Protein AF-A0A3M2CTN4-F1 (afdb_monomer)

Structure (mmCIF, N/CA/C/O backbone):
data_AF-A0A3M2CTN4-F1
#
_entry.id   AF-A0A3M2CTN4-F1
#
loop_
_atom_site.group_PDB
_atom_site.id
_atom_site.type_symbol
_atom_site.label_atom_id
_atom_site.label_alt_id
_atom_site.label_comp_id
_atom_site.label_asym_id
_atom_site.label_entity_id
_atom_site.label_seq_id
_atom_site.pdbx_PDB_ins_code
_atom_site.Cartn_x
_atom_site.Cartn_y
_atom_site.Cartn_z
_atom_site.occupancy
_atom_site.B_iso_or_equiv
_atom_site.auth_seq_id
_atom_site.auth_comp_id
_atom_site.auth_asym_id
_atom_site.auth_atom_id
_atom_site.pdbx_PDB_model_num
ATOM 1 N N . MET A 1 1 ? -15.261 5.895 17.695 1.00 52.72 1 MET A N 1
ATOM 2 C CA . MET A 1 1 ? -14.060 6.210 16.895 1.00 52.72 1 MET A CA 1
ATOM 3 C C . MET A 1 1 ? -14.320 5.763 15.471 1.00 52.72 1 MET A C 1
ATOM 5 O O . MET A 1 1 ? -14.712 4.617 15.285 1.00 52.72 1 MET A O 1
ATOM 9 N N . THR A 1 2 ? -14.186 6.656 14.494 1.00 66.56 2 THR A N 1
ATOM 10 C CA . THR A 1 2 ? -14.295 6.298 13.073 1.00 66.56 2 THR A CA 1
ATOM 11 C C . THR A 1 2 ? -13.112 5.411 12.703 1.00 66.56 2 THR A C 1
ATOM 13 O O . THR A 1 2 ? -11.987 5.667 13.123 1.00 66.56 2 THR A O 1
ATOM 16 N N . ALA A 1 3 ? -13.361 4.333 11.972 1.00 88.62 3 ALA A N 1
ATOM 17 C CA . ALA A 1 3 ? -12.332 3.363 11.643 1.00 88.62 3 ALA A CA 1
ATOM 18 C C . ALA A 1 3 ? -11.466 3.886 10.472 1.00 88.62 3 ALA A C 1
ATOM 20 O O . ALA A 1 3 ? -11.982 4.057 9.375 1.00 88.62 3 ALA A O 1
ATOM 21 N N . THR A 1 4 ? -10.161 4.109 10.681 1.00 95.88 4 THR A N 1
ATOM 22 C CA . THR A 1 4 ? -9.182 4.449 9.626 1.00 95.88 4 THR A CA 1
ATOM 23 C C . THR A 1 4 ? -9.161 3.447 8.464 1.00 95.88 4 THR A C 1
ATOM 25 O O . THR A 1 4 ? -9.060 2.237 8.685 1.00 95.88 4 THR A O 1
ATOM 28 N N . THR A 1 5 ? -9.220 3.928 7.228 1.00 97.12 5 THR A N 1
ATOM 29 C CA . THR A 1 5 ? -9.086 3.099 6.021 1.00 97.12 5 THR A CA 1
ATOM 30 C C . THR A 1 5 ? -7.666 3.199 5.470 1.00 97.12 5 THR A C 1
ATOM 32 O O . THR A 1 5 ? -7.140 4.297 5.307 1.00 97.12 5 THR A O 1
ATOM 35 N N . GLY A 1 6 ? -7.037 2.061 5.186 1.00 97.19 6 GLY A N 1
ATOM 36 C CA . GLY A 1 6 ? -5.757 2.008 4.487 1.00 97.19 6 GLY A CA 1
ATOM 37 C C . GLY A 1 6 ? -5.967 2.242 2.998 1.00 97.19 6 GLY A C 1
ATOM 38 O O . GLY A 1 6 ? -6.775 1.554 2.376 1.00 97.19 6 GLY A O 1
ATOM 39 N N . VAL A 1 7 ? -5.259 3.208 2.428 1.00 97.69 7 VAL A N 1
ATOM 40 C CA . VAL A 1 7 ? -5.402 3.615 1.031 1.00 97.69 7 VAL A CA 1
ATOM 41 C C . VAL A 1 7 ? -4.080 3.414 0.308 1.00 97.69 7 VAL A C 1
ATOM 43 O O . VAL A 1 7 ? -3.039 3.879 0.763 1.00 97.69 7 VAL A O 1
ATOM 46 N N . ILE A 1 8 ? -4.135 2.759 -0.846 1.00 97.12 8 ILE A N 1
ATOM 47 C CA . ILE A 1 8 ? -3.013 2.638 -1.778 1.00 97.12 8 ILE A CA 1
ATOM 48 C C . ILE A 1 8 ? -3.385 3.459 -3.015 1.00 97.12 8 ILE A C 1
ATOM 50 O O . ILE A 1 8 ? -4.131 2.963 -3.865 1.00 97.12 8 ILE A O 1
ATOM 54 N N . PRO A 1 9 ? -2.971 4.735 -3.085 1.00 96.00 9 PRO A N 1
ATOM 55 C CA . PRO A 1 9 ? -3.239 5.572 -4.241 1.00 96.00 9 PRO A CA 1
ATOM 56 C C . PRO A 1 9 ? -2.320 5.167 -5.395 1.00 96.00 9 PRO A C 1
ATOM 58 O O . PRO A 1 9 ? -1.105 5.094 -5.232 1.00 96.00 9 PRO A O 1
ATOM 61 N N . ILE A 1 10 ? -2.911 4.913 -6.559 1.00 93.50 10 ILE A N 1
ATOM 62 C CA . ILE A 1 10 ? -2.194 4.650 -7.805 1.00 93.50 10 ILE A CA 1
ATOM 63 C C . ILE A 1 10 ? -2.799 5.579 -8.862 1.00 93.50 10 ILE A C 1
ATOM 65 O O . ILE A 1 10 ? -3.779 5.200 -9.517 1.00 93.50 10 ILE A O 1
ATOM 69 N N . PRO A 1 11 ? -2.307 6.829 -8.942 1.00 88.81 11 PRO A N 1
ATOM 70 C CA . PRO A 1 11 ? -2.786 7.806 -9.909 1.00 88.81 11 PRO A CA 1
ATOM 71 C C . PRO A 1 11 ? -2.395 7.416 -11.337 1.00 88.81 11 PRO A C 1
ATOM 73 O O . PRO A 1 11 ? -1.493 6.604 -11.550 1.00 88.81 11 PRO A O 1
ATOM 76 N N . ASP A 1 12 ? -3.067 8.040 -12.303 1.00 86.62 12 ASP A N 1
ATOM 77 C CA . ASP A 1 12 ? -2.747 7.889 -13.721 1.00 86.62 12 ASP A CA 1
ATOM 78 C C . ASP A 1 12 ? -1.258 8.235 -13.952 1.00 86.62 12 ASP A C 1
ATOM 80 O O . ASP A 1 12 ? -0.801 9.317 -13.569 1.00 86.62 12 ASP A O 1
ATOM 84 N N . GLY A 1 13 ? -0.502 7.320 -14.562 1.00 84.62 13 GLY A N 1
ATOM 85 C CA . GLY A 1 13 ? 0.942 7.443 -14.804 1.00 84.62 13 GLY A CA 1
ATOM 86 C C . GLY A 1 13 ? 1.848 6.671 -13.833 1.00 84.62 13 GLY A C 1
ATOM 87 O O . GLY A 1 13 ? 3.020 6.463 -14.150 1.00 84.62 13 GLY A O 1
ATOM 88 N N . ASP A 1 14 ? 1.330 6.195 -12.695 1.00 87.75 14 ASP A N 1
ATOM 89 C CA . ASP A 1 14 ? 2.089 5.391 -11.719 1.00 87.75 14 ASP A CA 1
ATOM 90 C C . ASP A 1 14 ? 1.923 3.870 -11.932 1.00 87.75 14 ASP A C 1
ATOM 92 O O . ASP A 1 14 ? 2.372 3.053 -11.120 1.00 87.75 14 ASP A O 1
ATOM 96 N N . GLU A 1 15 ? 1.305 3.438 -13.036 1.00 89.50 15 GLU A N 1
ATOM 97 C CA . GLU A 1 15 ? 1.003 2.026 -13.287 1.00 89.50 15 GLU A CA 1
ATOM 98 C C . GLU A 1 15 ? 2.274 1.188 -13.452 1.00 89.50 15 GLU A C 1
ATOM 100 O O . GLU A 1 15 ? 2.345 0.050 -12.978 1.00 89.50 15 GLU A O 1
ATOM 105 N N . ALA A 1 16 ? 3.299 1.765 -14.084 1.00 87.44 16 ALA A N 1
ATOM 106 C CA . ALA A 1 16 ? 4.604 1.132 -14.233 1.00 87.44 16 ALA A CA 1
ATOM 107 C C . ALA A 1 16 ? 5.262 0.885 -12.868 1.00 87.44 16 ALA A C 1
ATOM 109 O O . ALA A 1 16 ? 5.777 -0.206 -12.618 1.00 87.44 16 ALA A O 1
ATOM 110 N N . LEU A 1 17 ? 5.180 1.857 -11.953 1.00 86.44 17 LEU A N 1
ATOM 111 C CA . LEU A 1 17 ? 5.685 1.712 -10.590 1.00 86.44 17 LEU A CA 1
ATOM 112 C C . LEU A 1 17 ? 4.892 0.651 -9.820 1.00 86.44 17 LEU A C 1
ATOM 114 O O . LEU A 1 17 ? 5.484 -0.175 -9.133 1.00 86.44 17 LEU A O 1
ATOM 118 N N . ALA A 1 18 ? 3.568 0.616 -9.971 1.00 88.56 18 ALA A N 1
ATOM 119 C CA . ALA A 1 18 ? 2.711 -0.358 -9.294 1.00 88.56 18 ALA A CA 1
ATOM 120 C C . ALA A 1 18 ? 3.022 -1.806 -9.694 1.00 88.56 18 ALA A C 1
ATOM 122 O O . ALA A 1 18 ? 2.900 -2.725 -8.874 1.00 88.56 18 ALA A O 1
ATOM 123 N N . GLN A 1 19 ? 3.426 -1.998 -10.950 1.00 86.56 19 GLN A N 1
ATOM 124 C CA . GLN A 1 19 ? 3.775 -3.291 -11.532 1.00 86.56 19 GLN A CA 1
ATOM 125 C C . GLN A 1 19 ? 5.260 -3.646 -11.387 1.00 86.56 19 GLN A C 1
ATOM 127 O O . GLN A 1 19 ? 5.605 -4.825 -11.530 1.00 86.56 19 GLN A O 1
ATOM 132 N N . LEU A 1 20 ? 6.125 -2.670 -11.080 1.00 84.88 20 LEU A N 1
ATOM 133 C CA . LEU A 1 20 ? 7.545 -2.888 -10.811 1.00 84.88 20 LEU A CA 1
ATOM 134 C C . LEU A 1 20 ? 7.703 -3.968 -9.739 1.00 84.88 20 LEU A C 1
ATOM 136 O O . LEU A 1 20 ? 6.976 -3.989 -8.745 1.00 84.88 20 LEU A O 1
ATOM 140 N N . ARG A 1 21 ? 8.627 -4.905 -9.953 1.00 81.50 21 ARG A N 1
ATOM 141 C CA . ARG A 1 21 ? 8.798 -6.054 -9.063 1.00 81.50 21 ARG A CA 1
ATOM 142 C C . ARG A 1 21 ? 10.004 -5.879 -8.165 1.00 81.50 21 ARG A C 1
ATOM 144 O O . ARG A 1 21 ? 11.117 -5.701 -8.637 1.00 81.50 21 ARG A O 1
ATOM 151 N N . VAL A 1 22 ? 9.775 -6.079 -6.876 1.00 76.00 22 VAL A N 1
ATOM 152 C CA . VAL A 1 22 ? 10.796 -6.144 -5.836 1.00 76.00 22 VAL A CA 1
ATOM 153 C C . VAL A 1 22 ? 10.699 -7.513 -5.183 1.00 76.00 22 VAL A C 1
ATOM 155 O O . VAL A 1 22 ? 9.628 -7.905 -4.717 1.00 76.00 22 VAL A O 1
ATOM 158 N N . LEU A 1 23 ? 11.803 -8.266 -5.183 1.00 74.88 23 LEU A N 1
ATOM 159 C CA . LEU A 1 23 ? 11.858 -9.635 -4.644 1.00 74.88 23 LEU A CA 1
ATOM 160 C C . LEU A 1 23 ? 10.765 -10.557 -5.214 1.00 74.88 23 LEU A C 1
ATOM 162 O O . LEU A 1 23 ? 10.177 -11.376 -4.516 1.00 74.88 23 LEU A O 1
ATOM 166 N N . GLY A 1 24 ? 10.469 -10.398 -6.507 1.00 77.50 24 GLY A N 1
ATOM 167 C CA . GLY A 1 24 ? 9.481 -11.204 -7.225 1.00 77.50 24 GLY A CA 1
ATOM 168 C C . GLY A 1 24 ? 8.025 -10.746 -7.076 1.00 77.50 24 GLY A C 1
ATOM 169 O O . GLY A 1 24 ? 7.190 -11.208 -7.859 1.00 77.50 24 GLY A O 1
ATOM 170 N N . ALA A 1 25 ? 7.720 -9.810 -6.170 1.00 82.38 25 ALA A N 1
ATOM 171 C CA . ALA A 1 25 ? 6.375 -9.280 -5.941 1.00 82.38 25 ALA A CA 1
ATOM 172 C C . ALA A 1 25 ? 6.211 -7.844 -6.490 1.00 82.38 25 ALA A C 1
ATOM 174 O O . ALA A 1 25 ? 7.132 -7.039 -6.346 1.00 82.38 25 ALA A O 1
ATOM 175 N N . PRO A 1 26 ? 5.063 -7.494 -7.106 1.00 87.06 26 PRO A N 1
ATOM 176 C CA . PRO A 1 26 ? 4.779 -6.122 -7.536 1.00 87.06 26 PRO A CA 1
ATOM 177 C C . PRO A 1 26 ? 4.733 -5.130 -6.363 1.00 87.06 26 PRO A C 1
ATOM 179 O O . PRO A 1 26 ? 4.251 -5.485 -5.285 1.00 87.06 26 PRO A O 1
ATOM 182 N N . MET A 1 27 ? 5.141 -3.877 -6.578 1.00 87.75 27 MET A N 1
ATOM 183 C CA . MET A 1 27 ? 5.084 -2.812 -5.560 1.00 87.75 27 MET A CA 1
ATOM 184 C C . MET A 1 27 ? 3.681 -2.631 -4.980 1.00 87.75 27 MET A C 1
ATOM 186 O O . MET A 1 27 ? 3.520 -2.485 -3.770 1.00 87.75 27 MET A O 1
ATOM 190 N N . ALA A 1 28 ? 2.642 -2.712 -5.814 1.00 90.12 28 ALA A N 1
ATOM 191 C CA . ALA A 1 28 ? 1.269 -2.593 -5.331 1.00 90.12 28 ALA A CA 1
ATOM 192 C C . ALA A 1 28 ? 0.895 -3.718 -4.349 1.00 90.12 28 ALA A C 1
ATOM 194 O O . ALA A 1 28 ? 0.143 -3.490 -3.404 1.00 90.12 28 ALA A O 1
ATOM 195 N N . LEU A 1 29 ? 1.462 -4.919 -4.513 1.00 88.62 29 LEU A N 1
ATOM 196 C CA . LEU A 1 29 ? 1.266 -6.017 -3.567 1.00 88.62 29 LEU A CA 1
ATOM 197 C C . LEU A 1 29 ? 2.068 -5.807 -2.274 1.00 88.62 29 LEU A C 1
ATOM 199 O O . LEU A 1 29 ? 1.576 -6.144 -1.198 1.00 88.62 29 LEU A O 1
ATOM 203 N N . TRP A 1 30 ? 3.260 -5.208 -2.352 1.00 90.50 30 TRP A N 1
ATOM 204 C CA . TRP A 1 30 ? 4.005 -4.771 -1.166 1.00 90.50 30 TRP A CA 1
ATOM 205 C C . TRP A 1 30 ? 3.204 -3.769 -0.333 1.00 90.50 30 TRP A C 1
ATOM 207 O O . TRP A 1 30 ? 3.048 -3.972 0.869 1.00 90.50 30 TRP A O 1
ATOM 217 N N . ALA A 1 31 ? 2.613 -2.756 -0.971 1.00 92.88 31 ALA A N 1
ATOM 218 C CA . ALA A 1 31 ? 1.755 -1.778 -0.303 1.00 92.88 31 ALA A CA 1
ATOM 219 C C . ALA A 1 31 ? 0.561 -2.441 0.413 1.00 92.88 31 ALA A C 1
ATOM 221 O O . ALA A 1 31 ? 0.288 -2.154 1.582 1.00 92.88 31 ALA A O 1
ATOM 222 N N . VAL A 1 32 ? -0.101 -3.402 -0.247 1.00 93.69 32 VAL A N 1
ATOM 223 C CA . VAL A 1 32 ? -1.168 -4.214 0.367 1.00 93.69 32 VAL A CA 1
ATOM 224 C C . VAL A 1 32 ? -0.642 -4.970 1.583 1.00 93.69 32 VAL A C 1
ATOM 226 O O . VAL A 1 32 ? -1.233 -4.890 2.659 1.00 93.69 32 VAL A O 1
ATOM 229 N N . ASN A 1 33 ? 0.467 -5.694 1.439 1.00 91.88 33 ASN A N 1
ATOM 230 C CA . ASN A 1 33 ? 1.020 -6.512 2.514 1.00 91.88 33 ASN A CA 1
ATOM 231 C C . ASN A 1 33 ? 1.454 -5.671 3.716 1.00 91.88 33 ASN A C 1
ATOM 233 O O . ASN A 1 33 ? 1.192 -6.074 4.846 1.00 91.88 33 ASN A O 1
ATOM 237 N N . ASN A 1 34 ? 2.043 -4.497 3.491 1.00 92.62 34 ASN A N 1
ATOM 238 C CA . ASN A 1 34 ? 2.414 -3.569 4.555 1.00 92.62 34 ASN A CA 1
ATOM 239 C C . ASN A 1 34 ? 1.188 -3.136 5.358 1.00 92.62 34 ASN A C 1
ATOM 241 O O . ASN A 1 34 ? 1.166 -3.284 6.579 1.00 92.62 34 ASN A O 1
ATOM 245 N N . LEU A 1 35 ? 0.130 -2.684 4.677 1.00 95.12 35 LEU A N 1
ATOM 246 C CA . LEU A 1 35 ? -1.104 -2.268 5.343 1.00 95.12 35 LEU A CA 1
ATOM 247 C C . LEU A 1 35 ? -1.781 -3.425 6.095 1.00 95.12 35 LEU A C 1
ATOM 249 O O . LEU A 1 35 ? -2.245 -3.238 7.222 1.00 95.12 35 LEU A O 1
ATOM 253 N N . ARG A 1 36 ? -1.771 -4.642 5.532 1.00 94.19 36 ARG A N 1
ATOM 254 C CA . ARG A 1 36 ? -2.343 -5.847 6.165 1.00 94.19 36 ARG A CA 1
ATOM 255 C C . ARG A 1 36 ? -1.675 -6.237 7.483 1.00 94.19 36 ARG A C 1
ATOM 257 O O . ARG A 1 36 ? -2.275 -6.972 8.263 1.00 94.19 36 ARG A O 1
ATOM 264 N N . ARG A 1 37 ? -0.455 -5.762 7.759 1.00 90.75 37 ARG A N 1
ATOM 265 C CA . ARG A 1 37 ? 0.237 -6.022 9.035 1.00 90.75 37 ARG A CA 1
ATOM 266 C C . ARG A 1 37 ? -0.431 -5.314 10.221 1.00 90.75 37 ARG A C 1
ATOM 268 O O . ARG A 1 37 ? -0.280 -5.775 11.354 1.00 90.75 37 ARG A O 1
ATOM 275 N N . ALA A 1 38 ? -1.154 -4.213 9.991 1.00 93.50 38 ALA A N 1
ATOM 276 C CA . ALA A 1 38 ? -1.821 -3.447 11.053 1.00 93.50 38 ALA A CA 1
ATOM 277 C C . ALA A 1 38 ? -3.326 -3.224 10.834 1.00 93.50 38 ALA A C 1
ATOM 279 O O . ALA A 1 38 ? -4.024 -2.864 11.781 1.00 93.50 38 ALA A O 1
ATOM 280 N N . LEU A 1 39 ? -3.839 -3.445 9.622 1.00 94.88 39 LEU A N 1
ATOM 281 C CA . LEU A 1 39 ? -5.250 -3.280 9.285 1.00 94.88 39 LEU A CA 1
ATOM 282 C C . LEU A 1 39 ? -5.852 -4.592 8.764 1.00 94.88 39 LEU A C 1
ATOM 284 O O . LEU A 1 39 ? -5.184 -5.330 8.037 1.00 94.88 39 LEU A O 1
ATOM 288 N N . PRO A 1 40 ? -7.126 -4.882 9.081 1.00 95.00 40 PRO A N 1
ATOM 289 C CA . PRO A 1 40 ? -7.837 -5.990 8.455 1.00 95.00 40 PRO A CA 1
ATOM 290 C C . PRO A 1 40 ? -8.047 -5.695 6.959 1.00 95.00 40 PRO A C 1
ATOM 292 O O . PRO A 1 40 ? -8.202 -4.535 6.565 1.00 95.00 40 PRO A O 1
ATOM 295 N N . ILE A 1 41 ? -8.040 -6.736 6.119 1.00 95.00 41 ILE A N 1
ATOM 296 C CA . ILE A 1 41 ? -8.060 -6.601 4.649 1.00 95.00 41 ILE A CA 1
ATOM 297 C C . ILE A 1 41 ? -9.287 -5.825 4.149 1.00 95.00 41 ILE A C 1
ATOM 299 O O . ILE A 1 41 ? -9.194 -5.050 3.203 1.00 95.00 41 ILE A O 1
ATOM 303 N N . GLU A 1 42 ? -10.418 -5.951 4.840 1.00 95.06 42 GLU A N 1
ATOM 304 C CA . GLU A 1 42 ? -11.689 -5.296 4.521 1.00 95.06 42 GLU A CA 1
ATOM 305 C C . GLU A 1 42 ? -11.614 -3.764 4.640 1.00 95.06 42 GLU A C 1
ATOM 307 O O . GLU A 1 42 ? -12.470 -3.051 4.107 1.00 95.06 42 GLU A O 1
ATOM 312 N N . ARG A 1 43 ? -10.587 -3.258 5.336 1.00 96.19 43 ARG A N 1
ATOM 313 C CA . ARG A 1 43 ? -10.296 -1.832 5.538 1.00 96.19 43 ARG A CA 1
ATOM 314 C C . ARG A 1 43 ? -9.153 -1.326 4.666 1.00 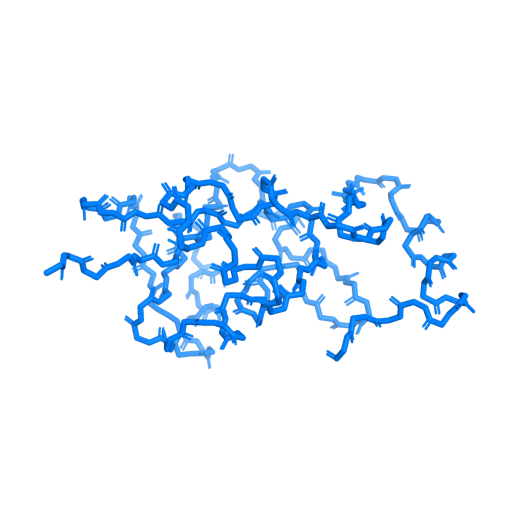96.19 43 ARG A C 1
ATOM 316 O O . ARG A 1 43 ? -8.661 -0.229 4.913 1.00 96.19 43 ARG A O 1
ATOM 323 N N . ILE A 1 44 ? -8.725 -2.098 3.673 1.00 97.19 44 I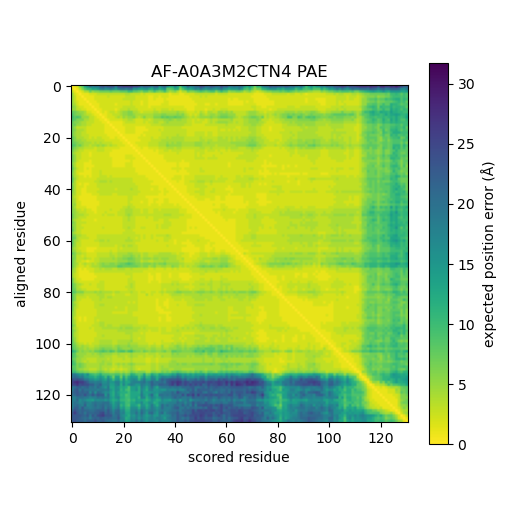LE A N 1
ATOM 324 C CA . ILE A 1 44 ? -7.701 -1.694 2.713 1.00 97.19 44 ILE A CA 1
ATOM 325 C C . ILE A 1 44 ? -8.360 -1.516 1.351 1.00 97.19 44 ILE A C 1
ATOM 327 O O . ILE A 1 44 ? -9.136 -2.362 0.897 1.00 97.19 44 ILE A O 1
ATOM 331 N N . VAL A 1 45 ? -8.050 -0.400 0.701 1.00 97.50 45 VAL A N 1
ATOM 332 C CA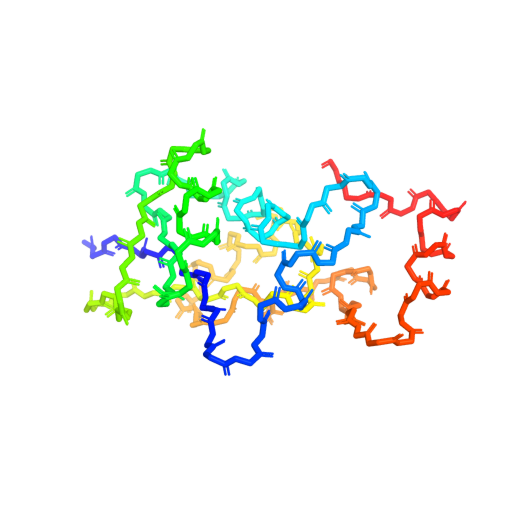 . VAL A 1 45 ? -8.535 -0.075 -0.636 1.00 97.50 45 VAL A CA 1
ATOM 333 C C . VAL A 1 45 ? -7.373 0.339 -1.532 1.00 97.50 45 VAL A C 1
ATOM 335 O O . VAL A 1 45 ? -6.465 1.054 -1.108 1.00 97.50 45 VAL A O 1
ATOM 338 N N . VAL A 1 46 ? -7.422 -0.090 -2.788 1.00 97.50 46 VAL A N 1
ATOM 339 C CA . VAL A 1 46 ? -6.600 0.468 -3.865 1.00 97.50 46 VAL A CA 1
ATOM 340 C C . VAL A 1 46 ? -7.438 1.514 -4.586 1.00 97.50 46 VAL A C 1
ATOM 342 O O . VAL A 1 46 ? -8.582 1.243 -4.952 1.00 97.50 46 VAL A O 1
ATOM 345 N N . VAL A 1 47 ? -6.879 2.705 -4.779 1.00 97.25 47 VAL A N 1
ATOM 346 C CA . VAL A 1 47 ? -7.523 3.782 -5.536 1.00 97.25 47 VAL A CA 1
ATOM 347 C C . VAL A 1 47 ? -6.830 3.881 -6.884 1.00 97.25 47 VAL A C 1
ATOM 349 O O . VAL A 1 47 ? -5.682 4.313 -6.941 1.00 97.25 47 VAL A O 1
ATOM 352 N N . THR A 1 48 ? -7.497 3.434 -7.945 1.00 96.50 48 THR A N 1
ATOM 353 C CA . THR A 1 48 ? -6.934 3.407 -9.300 1.00 96.50 48 THR A CA 1
ATOM 354 C C . THR A 1 48 ? -8.038 3.351 -10.347 1.00 96.50 48 THR A C 1
ATOM 356 O O . THR A 1 48 ? -9.095 2.771 -10.100 1.00 96.50 48 THR A O 1
ATOM 359 N N . ARG A 1 49 ? -7.763 3.909 -11.527 1.00 94.50 49 ARG A N 1
ATOM 360 C CA . ARG A 1 49 ? -8.593 3.752 -12.730 1.00 94.50 49 ARG A CA 1
ATOM 361 C C . ARG A 1 49 ? -8.042 2.700 -13.692 1.00 94.50 49 ARG A C 1
ATOM 363 O O . ARG A 1 49 ? -8.702 2.376 -14.675 1.00 94.50 49 ARG A O 1
ATOM 370 N N . ASP A 1 50 ? -6.854 2.162 -13.418 1.00 94.19 50 ASP A N 1
ATOM 371 C CA . ASP A 1 50 ? -6.242 1.139 -14.255 1.00 94.19 50 ASP A CA 1
ATOM 372 C C . ASP A 1 50 ? -6.886 -0.234 -14.007 1.00 94.19 50 ASP A C 1
ATOM 374 O O . ASP A 1 50 ? -6.893 -0.785 -12.899 1.00 94.19 50 ASP A O 1
ATOM 378 N N . ASP A 1 51 ? -7.408 -0.822 -15.079 1.00 92.31 51 ASP A N 1
ATOM 379 C CA . ASP A 1 51 ? -8.108 -2.100 -15.040 1.00 92.31 51 ASP A CA 1
ATOM 380 C C . ASP A 1 51 ? -7.208 -3.281 -14.653 1.00 92.31 51 ASP A C 1
ATOM 382 O O . ASP A 1 51 ? -7.669 -4.234 -14.015 1.00 92.31 51 ASP A O 1
ATOM 386 N N . ALA A 1 52 ? -5.936 -3.276 -15.058 1.00 91.19 52 ALA A N 1
ATOM 387 C CA . ALA A 1 52 ? -5.014 -4.370 -14.770 1.00 91.19 52 ALA A CA 1
ATOM 388 C C . ALA A 1 52 ? -4.652 -4.398 -13.281 1.00 91.19 52 ALA A C 1
ATOM 390 O O . ALA A 1 52 ? -4.716 -5.456 -12.644 1.00 91.19 52 ALA A O 1
ATOM 391 N N . ILE A 1 53 ? -4.370 -3.233 -12.709 1.00 91.69 53 ILE A N 1
ATOM 392 C CA . ILE A 1 53 ? -4.111 -3.040 -11.283 1.00 91.69 53 ILE A CA 1
ATOM 393 C C . ILE A 1 53 ? -5.374 -3.331 -10.478 1.00 91.69 53 ILE A C 1
ATOM 395 O O . ILE A 1 53 ? -5.320 -4.067 -9.490 1.00 91.69 53 ILE A O 1
ATOM 399 N N . GLY A 1 54 ? -6.531 -2.851 -10.941 1.00 93.94 54 GLY A N 1
ATOM 400 C CA . GLY A 1 54 ? -7.817 -3.145 -10.322 1.00 93.94 54 GLY A CA 1
ATOM 401 C C . GLY A 1 54 ? -8.125 -4.647 -10.287 1.00 93.94 54 GLY A C 1
ATOM 402 O O . GLY A 1 54 ? -8.605 -5.168 -9.279 1.00 93.94 54 GLY A O 1
ATOM 403 N N . ARG A 1 55 ? -7.830 -5.392 -11.361 1.00 93.75 55 ARG A N 1
ATOM 404 C CA . ARG A 1 55 ? -7.947 -6.863 -11.366 1.00 93.75 55 ARG A CA 1
ATOM 405 C C . ARG A 1 55 ? -6.983 -7.512 -10.372 1.00 93.75 55 ARG A C 1
ATOM 407 O O . ARG A 1 55 ? -7.409 -8.379 -9.612 1.00 93.75 55 ARG A O 1
ATOM 414 N N . MET A 1 56 ? -5.723 -7.080 -10.340 1.00 91.44 56 MET A N 1
ATOM 415 C CA . MET A 1 56 ? -4.712 -7.600 -9.411 1.00 91.44 56 MET A CA 1
ATOM 416 C C . MET A 1 56 ? -5.127 -7.405 -7.945 1.00 91.44 56 MET A C 1
ATOM 418 O O . MET A 1 56 ? -5.079 -8.355 -7.163 1.00 91.44 56 MET A O 1
ATOM 422 N N . ALA A 1 57 ? -5.598 -6.212 -7.581 1.00 93.69 57 ALA A N 1
ATOM 423 C CA . ALA A 1 57 ? -6.045 -5.905 -6.225 1.00 93.69 57 ALA A CA 1
ATOM 424 C C . ALA A 1 57 ? -7.221 -6.802 -5.794 1.00 93.69 57 ALA A C 1
ATOM 426 O O . ALA A 1 57 ? -7.179 -7.414 -4.723 1.00 93.69 57 ALA A O 1
ATOM 427 N N . ARG A 1 58 ? -8.228 -6.971 -6.665 1.00 95.31 58 ARG A N 1
ATOM 428 C CA . ARG A 1 58 ? -9.398 -7.826 -6.393 1.00 95.31 58 ARG A CA 1
ATOM 429 C C . ARG A 1 58 ? -9.029 -9.301 -6.227 1.00 95.31 58 ARG A C 1
ATOM 431 O O . ARG A 1 58 ? -9.573 -9.952 -5.340 1.00 95.31 58 ARG A O 1
ATOM 438 N N . LEU A 1 59 ? -8.082 -9.819 -7.015 1.00 94.00 59 LEU A N 1
ATOM 439 C CA . LEU A 1 59 ? -7.570 -11.191 -6.860 1.00 94.00 59 LEU A CA 1
ATOM 440 C C . LEU A 1 59 ? -6.912 -11.429 -5.490 1.00 94.00 59 LEU A C 1
ATOM 442 O O . LEU A 1 59 ? -6.882 -12.561 -5.017 1.00 94.00 59 LEU A O 1
ATOM 446 N N . ASN A 1 60 ? -6.431 -10.368 -4.839 1.00 89.38 60 ASN A N 1
ATOM 447 C CA . ASN A 1 60 ? -5.848 -10.409 -3.498 1.00 89.38 60 ASN A CA 1
ATOM 448 C C . ASN A 1 60 ? -6.852 -10.043 -2.386 1.00 89.38 60 ASN A C 1
ATOM 450 O O . ASN A 1 60 ? -6.455 -9.838 -1.240 1.00 89.38 60 ASN A O 1
ATOM 454 N N . GLY A 1 61 ? -8.149 -9.955 -2.707 1.00 93.56 61 GLY A N 1
ATOM 455 C CA . GLY A 1 61 ? -9.208 -9.631 -1.747 1.00 93.56 61 GLY A CA 1
ATOM 456 C C . GLY A 1 61 ? -9.264 -8.156 -1.338 1.00 93.56 61 GLY A C 1
ATOM 457 O O . GLY A 1 61 ? -9.939 -7.824 -0.368 1.00 93.56 61 GLY A O 1
ATOM 458 N N . VAL A 1 62 ? -8.574 -7.269 -2.061 1.00 96.75 62 VAL A N 1
ATOM 459 C CA . VAL A 1 62 ? -8.555 -5.827 -1.789 1.00 96.75 62 VAL A CA 1
ATOM 460 C C . VAL A 1 62 ? -9.638 -5.138 -2.611 1.00 96.75 62 VAL A C 1
ATOM 462 O O . VAL A 1 62 ? -9.809 -5.401 -3.805 1.00 96.75 62 VAL A O 1
ATOM 465 N N . ARG A 1 63 ? -10.378 -4.227 -1.976 1.00 96.44 63 ARG A N 1
ATOM 466 C CA . ARG A 1 63 ? -11.390 -3.414 -2.661 1.00 96.44 63 ARG A CA 1
ATOM 467 C C . ARG A 1 63 ? -10.715 -2.375 -3.556 1.00 96.44 63 ARG A C 1
ATOM 469 O O . ARG A 1 63 ? -9.670 -1.838 -3.208 1.00 96.44 63 ARG A O 1
ATOM 476 N N . VAL A 1 64 ? -11.346 -2.062 -4.684 1.00 97.12 64 VAL A N 1
ATOM 477 C CA . VAL A 1 64 ? -10.860 -1.055 -5.638 1.00 97.12 64 VAL A CA 1
ATOM 478 C C . VAL A 1 64 ? -11.885 0.058 -5.748 1.00 97.12 64 VAL A C 1
ATOM 480 O O . VAL A 1 64 ? -13.076 -0.234 -5.865 1.00 97.12 64 VAL A O 1
ATOM 483 N N . LEU A 1 65 ? -11.418 1.299 -5.688 1.00 96.75 65 LEU A N 1
ATOM 484 C CA . LEU A 1 65 ? -12.224 2.509 -5.806 1.00 96.75 65 LEU A CA 1
ATOM 485 C C . LEU A 1 65 ? -11.608 3.445 -6.850 1.00 96.75 65 LEU A C 1
ATOM 487 O O . LEU A 1 65 ? -10.395 3.450 -7.039 1.00 96.75 65 LEU A O 1
ATOM 491 N N . ASP A 1 66 ? -12.431 4.300 -7.449 1.00 92.69 66 ASP A N 1
ATOM 492 C CA . ASP A 1 66 ? -11.954 5.328 -8.386 1.00 92.69 66 ASP A CA 1
ATOM 493 C C . ASP A 1 66 ? -11.491 6.608 -7.669 1.00 92.69 66 ASP A C 1
ATOM 495 O O . ASP A 1 66 ? -10.829 7.463 -8.258 1.00 92.69 66 ASP A O 1
ATOM 499 N N . ALA A 1 67 ? -11.857 6.756 -6.393 1.00 92.00 67 ALA A N 1
ATOM 500 C CA . ALA A 1 67 ? -11.504 7.878 -5.534 1.00 92.00 67 ALA A CA 1
ATOM 501 C C . AL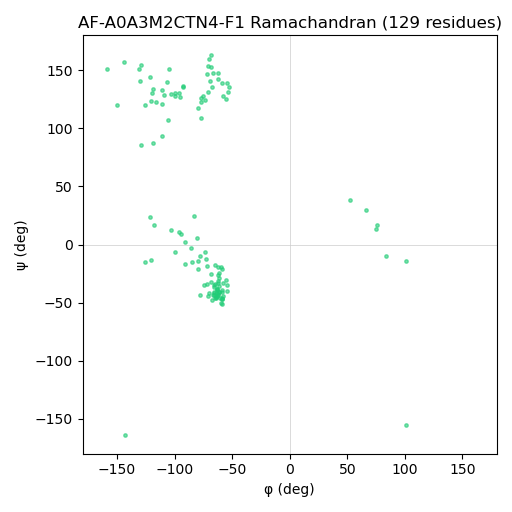A A 1 67 ? -11.268 7.404 -4.094 1.00 92.00 67 ALA A C 1
ATOM 503 O O . ALA A 1 67 ? -11.765 6.354 -3.675 1.00 92.00 67 ALA A O 1
ATOM 504 N N . ALA A 1 68 ? -10.503 8.188 -3.331 1.00 88.69 68 ALA A N 1
ATOM 505 C CA . ALA A 1 68 ? -10.292 7.922 -1.914 1.00 88.69 68 ALA A CA 1
ATOM 506 C C . ALA A 1 68 ? -11.626 7.989 -1.143 1.00 88.69 68 ALA A C 1
ATOM 508 O O . ALA A 1 68 ? -12.468 8.829 -1.463 1.00 88.69 68 ALA A O 1
ATOM 509 N N . PRO A 1 69 ? -11.832 7.115 -0.142 1.00 92.38 69 PRO A N 1
ATOM 510 C CA . PRO A 1 69 ? -13.032 7.150 0.680 1.00 92.38 69 PRO A CA 1
ATOM 511 C C . PRO A 1 69 ? -13.028 8.370 1.606 1.00 92.38 69 PRO A C 1
ATOM 513 O O . PRO A 1 69 ? -11.969 8.840 2.025 1.00 92.38 69 PRO A O 1
ATOM 516 N N . ASP A 1 70 ? -14.220 8.827 1.979 1.00 89.88 70 ASP A N 1
ATOM 517 C CA . ASP A 1 70 ? -14.383 9.859 3.000 1.00 89.88 70 ASP A CA 1
ATOM 518 C C . ASP A 1 70 ? -13.990 9.341 4.397 1.00 89.88 70 ASP A C 1
ATOM 520 O O . ASP A 1 70 ? -14.135 8.156 4.717 1.00 89.88 70 ASP A O 1
ATOM 524 N N . GLY A 1 71 ? -13.550 10.252 5.270 1.00 90.75 71 GLY A N 1
ATOM 525 C CA . GLY A 1 71 ? -13.229 9.965 6.670 1.00 90.75 71 GLY A CA 1
ATOM 526 C C . GLY A 1 71 ? -11.733 9.803 6.951 1.00 90.75 71 GLY A C 1
ATOM 527 O O . GLY A 1 71 ? -10.889 10.367 6.263 1.00 90.75 71 GLY A O 1
ATOM 528 N N . ALA A 1 72 ? -11.405 9.073 8.022 1.00 94.19 72 ALA A N 1
ATOM 529 C CA . ALA A 1 72 ? -10.020 8.863 8.437 1.00 94.19 72 ALA A CA 1
ATOM 530 C C . ALA A 1 72 ? -9.321 7.879 7.490 1.00 94.19 72 ALA A C 1
ATOM 532 O O . ALA A 1 72 ? -9.773 6.741 7.325 1.00 94.19 72 ALA A O 1
ATOM 533 N N . VAL A 1 73 ? -8.197 8.293 6.910 1.00 95.94 73 VAL A N 1
ATOM 534 C CA . VAL A 1 73 ? -7.408 7.480 5.981 1.00 95.94 73 VAL A CA 1
ATOM 535 C C . VAL A 1 73 ? -5.938 7.480 6.367 1.00 95.94 73 VAL A C 1
ATOM 537 O O . VAL A 1 73 ? -5.439 8.454 6.920 1.00 95.94 73 VAL A O 1
ATOM 540 N N . ILE A 1 74 ? -5.251 6.392 6.034 1.00 97.00 74 ILE A N 1
ATOM 541 C CA . ILE A 1 74 ? -3.793 6.304 6.064 1.00 97.00 74 ILE A CA 1
ATOM 542 C C . ILE A 1 74 ? -3.315 5.838 4.692 1.00 97.00 74 ILE A C 1
ATOM 544 O O . ILE A 1 74 ? -3.728 4.784 4.202 1.00 97.00 74 ILE A O 1
ATOM 548 N N . ARG A 1 75 ? -2.500 6.654 4.030 1.00 96.69 75 ARG A N 1
ATOM 549 C CA . ARG A 1 75 ? -2.005 6.407 2.676 1.00 96.69 75 ARG A CA 1
ATOM 550 C C . ARG A 1 75 ? -0.671 5.686 2.743 1.00 96.69 75 ARG A C 1
ATOM 552 O O . ARG A 1 75 ? 0.189 6.044 3.540 1.00 96.69 75 ARG A O 1
ATOM 559 N N . HIS A 1 76 ? -0.503 4.680 1.899 1.00 95.62 76 HIS A N 1
ATOM 560 C CA . HIS A 1 76 ? 0.775 4.006 1.705 1.00 95.62 76 HIS A CA 1
ATOM 561 C C . HIS A 1 76 ? 1.451 4.545 0.437 1.00 95.62 76 HIS A C 1
ATOM 563 O O . HIS A 1 76 ? 0.818 4.609 -0.616 1.00 95.62 76 HIS A O 1
ATOM 569 N N . ASP A 1 77 ? 2.708 4.981 0.548 1.00 91.44 77 ASP A N 1
ATOM 570 C CA . ASP A 1 77 ? 3.499 5.485 -0.581 1.00 91.44 77 ASP A CA 1
ATOM 571 C C . ASP A 1 77 ? 3.998 4.296 -1.403 1.00 91.44 77 ASP A C 1
ATOM 573 O O . ASP A 1 77 ? 4.881 3.550 -0.976 1.00 91.44 77 ASP A O 1
ATOM 577 N N . LEU A 1 78 ? 3.438 4.131 -2.602 1.00 89.44 78 LEU A N 1
ATOM 578 C CA . LEU A 1 78 ? 3.736 3.009 -3.488 1.00 89.44 78 LEU A CA 1
ATOM 579 C C . LEU A 1 78 ? 5.231 2.882 -3.797 1.00 89.44 78 LEU A C 1
ATOM 581 O O . LEU A 1 78 ? 5.719 1.774 -3.993 1.00 89.44 78 LEU A O 1
ATOM 585 N N . ALA A 1 79 ? 5.971 3.990 -3.812 1.00 87.38 79 ALA A N 1
ATOM 586 C CA . ALA A 1 79 ? 7.401 3.972 -4.070 1.00 87.38 79 ALA A CA 1
ATOM 587 C C . ALA A 1 79 ? 8.218 3.434 -2.883 1.00 87.38 79 ALA A C 1
ATOM 589 O O . ALA A 1 79 ? 9.423 3.272 -3.010 1.00 87.38 79 ALA A O 1
ATOM 590 N N . ARG A 1 80 ? 7.623 3.167 -1.718 1.00 88.19 80 ARG A N 1
ATOM 591 C CA . ARG A 1 80 ? 8.332 2.724 -0.510 1.00 88.19 80 ARG A CA 1
ATOM 592 C C . ARG A 1 80 ? 7.833 1.340 -0.089 1.00 88.19 80 ARG A C 1
ATOM 594 O O . ARG A 1 80 ? 6.922 1.218 0.727 1.00 88.19 80 ARG A O 1
ATOM 601 N N . PRO A 1 81 ? 8.419 0.256 -0.620 1.00 82.75 81 PRO A N 1
ATOM 602 C CA . PRO A 1 81 ? 7.852 -1.086 -0.487 1.00 82.75 81 PRO A CA 1
ATOM 603 C C . PRO A 1 81 ? 7.987 -1.663 0.920 1.00 82.75 81 PRO A C 1
ATOM 605 O O . PRO A 1 81 ? 7.349 -2.667 1.226 1.00 82.75 81 PRO A O 1
ATOM 608 N N . PHE A 1 82 ? 8.798 -1.052 1.780 1.00 85.25 82 PHE A N 1
ATOM 609 C CA . PHE A 1 82 ? 9.099 -1.561 3.108 1.00 85.25 82 PHE A CA 1
ATOM 610 C C . PHE A 1 82 ? 8.482 -0.668 4.172 1.00 85.25 82 PHE A C 1
ATOM 612 O O . PHE A 1 82 ? 8.776 0.523 4.251 1.00 85.25 82 PHE A O 1
ATOM 619 N N . LEU A 1 83 ? 7.615 -1.257 4.990 1.00 89.06 83 LEU A N 1
ATOM 620 C CA . LEU A 1 83 ? 7.058 -0.609 6.166 1.00 89.06 83 LEU A CA 1
ATOM 621 C C . LEU A 1 83 ? 6.748 -1.668 7.226 1.00 89.06 83 LEU A C 1
ATOM 623 O O . LEU A 1 83 ? 5.966 -2.593 6.984 1.00 89.06 83 LEU A O 1
ATOM 627 N N . SER A 1 84 ? 7.362 -1.553 8.401 1.00 89.62 84 SER A N 1
ATOM 628 C CA . SER A 1 84 ? 7.112 -2.469 9.508 1.00 89.62 84 SER A CA 1
ATOM 629 C C . SER A 1 84 ? 5.720 -2.264 10.097 1.00 89.62 84 SER A C 1
ATOM 631 O O . SER A 1 84 ? 5.092 -1.202 10.011 1.00 89.62 84 SER A O 1
ATOM 633 N N . ARG A 1 85 ? 5.250 -3.300 10.794 1.00 92.69 85 ARG A N 1
ATOM 634 C CA . ARG A 1 85 ? 4.024 -3.214 11.588 1.00 92.69 85 ARG A CA 1
ATOM 635 C C . ARG A 1 85 ? 4.124 -2.128 12.662 1.00 92.69 85 ARG A C 1
ATOM 637 O O . ARG A 1 85 ? 3.135 -1.450 12.911 1.00 92.69 85 ARG A O 1
ATOM 644 N N . ALA A 1 86 ? 5.288 -1.975 13.299 1.00 92.31 86 ALA A N 1
ATOM 645 C CA . ALA A 1 86 ? 5.488 -1.010 14.377 1.00 92.31 86 ALA A CA 1
ATOM 646 C C . ALA A 1 86 ? 5.356 0.435 13.875 1.00 92.31 86 ALA A C 1
ATOM 648 O 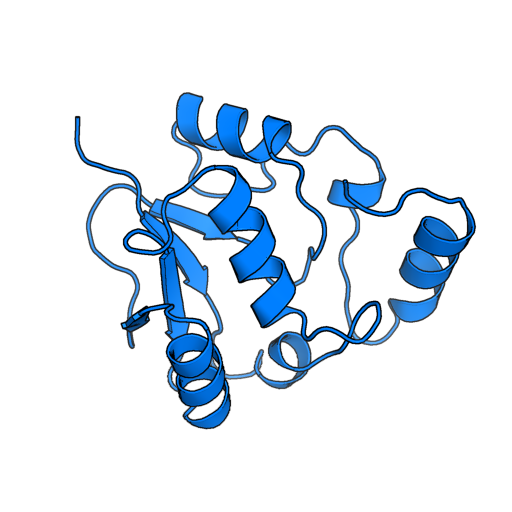O . ALA A 1 86 ? 4.627 1.220 14.481 1.00 92.31 86 ALA A O 1
ATOM 649 N N . ALA A 1 87 ? 5.982 0.762 12.739 1.00 92.81 87 ALA A N 1
ATOM 650 C CA . ALA A 1 87 ? 5.833 2.061 12.087 1.00 92.81 87 ALA A CA 1
ATOM 651 C C . ALA A 1 87 ? 4.373 2.353 11.727 1.00 92.81 87 ALA A C 1
ATOM 653 O O . ALA A 1 87 ? 3.854 3.418 12.063 1.00 92.81 87 ALA A O 1
ATOM 654 N N . LEU A 1 88 ? 3.684 1.373 11.138 1.00 93.94 88 LEU A N 1
ATOM 655 C CA . LEU A 1 88 ? 2.289 1.530 10.748 1.00 93.94 88 LEU A CA 1
ATOM 656 C C . LEU A 1 88 ? 1.347 1.700 11.953 1.00 93.94 88 LEU A C 1
ATOM 658 O O . LEU A 1 88 ? 0.452 2.539 11.908 1.00 93.94 88 LEU A O 1
ATOM 662 N N . VAL A 1 89 ? 1.550 0.953 13.044 1.00 94.62 89 VAL A N 1
ATOM 663 C CA . VAL A 1 89 ? 0.764 1.113 14.283 1.00 94.62 89 VAL A CA 1
ATOM 664 C C . VAL A 1 89 ? 0.975 2.501 14.885 1.00 94.62 89 VAL A C 1
ATOM 666 O O . VAL A 1 89 ? -0.002 3.164 15.209 1.00 94.62 89 VAL A O 1
ATOM 669 N N . ARG A 1 90 ? 2.220 2.994 14.951 1.00 94.38 90 ARG A N 1
ATOM 670 C CA . ARG A 1 90 ? 2.497 4.357 15.437 1.00 94.38 90 ARG A CA 1
ATOM 671 C C . ARG A 1 90 ? 1.828 5.425 14.575 1.00 94.38 90 ARG A C 1
ATOM 673 O O . ARG A 1 90 ? 1.272 6.372 15.120 1.00 94.38 90 ARG A O 1
ATOM 680 N N . ALA A 1 91 ? 1.850 5.259 13.253 1.00 94.69 91 ALA A N 1
ATOM 681 C CA . ALA A 1 91 ? 1.170 6.165 12.333 1.00 94.69 91 ALA A CA 1
ATOM 682 C C . ALA A 1 91 ? -0.353 6.165 12.547 1.00 94.69 91 ALA A C 1
ATOM 684 O O . ALA A 1 91 ? -0.972 7.227 12.580 1.00 94.69 91 ALA A O 1
ATOM 685 N N . LEU A 1 92 ? -0.952 4.990 12.762 1.00 94.62 92 LEU A N 1
ATOM 686 C CA . LEU A 1 92 ? -2.374 4.858 13.086 1.00 94.62 92 LEU A CA 1
ATOM 687 C C . LEU A 1 92 ? -2.727 5.513 14.428 1.00 94.62 92 LEU A C 1
ATOM 689 O O . LEU A 1 92 ? -3.704 6.258 14.491 1.00 94.62 92 LEU A O 1
ATOM 693 N N . ASP A 1 93 ? -1.932 5.273 15.472 1.00 94.75 93 ASP A N 1
ATOM 694 C CA . ASP A 1 93 ? -2.142 5.838 16.811 1.00 94.75 93 ASP A CA 1
ATOM 695 C C . ASP A 1 93 ? -1.989 7.367 16.820 1.00 94.75 93 ASP A C 1
ATOM 697 O O . ASP A 1 93 ? -2.708 8.063 17.537 1.00 94.75 93 ASP A O 1
ATOM 701 N N . ALA A 1 94 ? -1.090 7.901 15.986 1.00 94.50 94 ALA A N 1
ATOM 702 C CA . ALA A 1 94 ? -0.893 9.337 15.796 1.00 94.50 94 ALA A CA 1
ATOM 703 C C . ALA A 1 94 ? -1.956 9.995 14.896 1.00 94.50 94 ALA A C 1
ATOM 705 O O . ALA A 1 94 ? -1.987 11.221 14.790 1.00 94.50 94 ALA A O 1
ATOM 706 N N . GLY A 1 95 ? -2.813 9.211 14.230 1.00 93.06 95 GLY A N 1
ATOM 707 C CA . GLY A 1 95 ? -3.770 9.723 13.246 1.00 93.06 95 GLY A CA 1
ATOM 708 C C . GLY A 1 95 ? -3.104 10.297 11.991 1.00 93.06 95 GLY A C 1
ATOM 709 O O . GLY A 1 95 ? -3.637 11.230 11.394 1.00 93.06 95 GLY A O 1
ATOM 710 N N . ALA A 1 96 ? -1.934 9.777 11.608 1.00 94.25 96 ALA A N 1
ATOM 711 C CA . ALA A 1 96 ? -1.192 10.241 10.444 1.00 94.25 96 ALA A CA 1
ATOM 712 C C . ALA A 1 96 ? -1.899 9.871 9.131 1.00 94.25 96 ALA A C 1
ATOM 714 O O . ALA A 1 96 ? -2.405 8.761 8.961 1.00 94.25 96 ALA A O 1
ATOM 715 N N . GLU A 1 97 ? -1.865 10.794 8.170 1.00 94.75 97 GLU A N 1
ATOM 716 C CA . GLU A 1 97 ? -2.375 10.551 6.818 1.00 94.75 97 GLU A CA 1
ATOM 717 C C . GLU A 1 97 ? -1.399 9.762 5.935 1.00 94.75 97 GLU A C 1
ATOM 719 O O . GLU A 1 97 ? -1.828 9.173 4.945 1.00 94.75 97 GLU A O 1
ATOM 724 N N . ASP A 1 98 ? -0.107 9.748 6.270 1.00 94.88 98 ASP A N 1
ATOM 725 C CA . ASP A 1 98 ? 0.952 9.032 5.551 1.00 94.88 98 ASP A CA 1
ATOM 726 C C . ASP A 1 98 ? 1.548 7.945 6.453 1.00 94.88 98 ASP A C 1
ATOM 728 O O . ASP A 1 98 ? 2.049 8.217 7.547 1.00 94.88 98 ASP A O 1
ATOM 732 N N . ALA A 1 99 ? 1.505 6.702 5.976 1.00 92.62 99 ALA A N 1
ATOM 733 C CA . ALA A 1 99 ? 2.012 5.535 6.678 1.00 92.62 99 ALA A CA 1
ATOM 734 C C . ALA A 1 99 ? 3.524 5.600 6.953 1.00 92.62 99 ALA A C 1
ATOM 736 O O . ALA A 1 99 ? 3.986 5.046 7.951 1.00 92.62 99 ALA A O 1
ATOM 737 N N . HIS A 1 100 ? 4.296 6.294 6.112 1.00 91.75 100 HIS A N 1
ATOM 738 C CA . HIS A 1 100 ? 5.750 6.401 6.252 1.00 91.75 100 HIS A CA 1
ATOM 739 C C . HIS A 1 100 ? 6.200 7.525 7.191 1.00 91.75 100 HIS A C 1
ATOM 741 O O . HIS A 1 100 ? 7.395 7.626 7.469 1.00 91.75 100 HIS A O 1
ATOM 747 N N . ALA A 1 101 ? 5.281 8.327 7.743 1.00 91.31 101 ALA A N 1
ATOM 748 C CA . ALA A 1 101 ? 5.618 9.410 8.673 1.00 91.31 101 ALA A CA 1
ATOM 749 C C . ALA A 1 101 ? 6.369 8.930 9.934 1.00 91.31 101 ALA A C 1
ATOM 751 O O . ALA A 1 101 ? 7.062 9.714 10.579 1.00 91.31 101 ALA A O 1
ATOM 752 N N . HIS A 1 102 ? 6.249 7.642 10.272 1.00 89.69 102 HIS A N 1
ATOM 753 C CA . HIS A 1 102 ? 6.859 7.014 11.448 1.00 89.69 102 HIS A CA 1
ATOM 754 C C . HIS A 1 102 ? 7.803 5.848 11.104 1.00 89.69 102 HIS A C 1
ATOM 756 O O . HIS A 1 102 ? 8.010 4.968 11.949 1.00 89.69 102 HIS A O 1
ATOM 762 N N . ALA A 1 103 ? 8.348 5.826 9.883 1.00 85.75 103 ALA A N 1
ATOM 763 C CA . ALA A 1 103 ? 9.443 4.932 9.508 1.00 85.75 103 ALA A CA 1
ATOM 764 C C . ALA A 1 103 ? 10.653 5.170 10.430 1.00 85.75 103 ALA A C 1
ATOM 766 O O . ALA A 1 103 ? 11.076 6.313 10.612 1.00 85.75 103 ALA A O 1
ATOM 767 N N . ASP A 1 104 ? 11.187 4.109 11.035 1.00 82.62 104 ASP A N 1
ATOM 768 C CA . ASP A 1 104 ? 12.262 4.186 12.036 1.00 82.62 104 ASP A CA 1
ATOM 769 C C . ASP A 1 104 ? 13.526 3.424 11.631 1.00 82.62 104 ASP A C 1
ATOM 771 O O . ASP A 1 104 ? 14.590 3.642 12.215 1.00 82.62 104 ASP A O 1
ATOM 775 N N . THR A 1 105 ? 13.447 2.582 10.603 1.00 81.12 105 THR A N 1
ATOM 776 C CA . THR A 1 105 ? 14.600 1.860 10.066 1.00 81.12 105 THR A CA 1
ATOM 777 C C . THR A 1 105 ? 15.086 2.455 8.738 1.00 81.12 105 THR A C 1
ATOM 779 O O . THR A 1 105 ? 14.293 2.976 7.948 1.00 81.12 105 THR A O 1
ATOM 782 N N . PRO A 1 106 ? 16.393 2.339 8.421 1.00 78.62 106 PRO A N 1
ATOM 783 C CA . PRO A 1 106 ? 16.930 2.812 7.145 1.00 78.62 106 PRO A CA 1
ATOM 784 C C . PRO A 1 106 ? 16.218 2.231 5.916 1.00 78.62 106 PRO A C 1
ATOM 786 O O . PRO A 1 106 ? 16.065 2.932 4.918 1.00 78.62 106 PRO A O 1
ATOM 789 N N . ILE A 1 107 ? 15.766 0.972 5.983 1.00 77.38 107 ILE A N 1
ATOM 790 C CA . ILE A 1 107 ? 15.116 0.306 4.851 1.00 77.38 107 ILE A CA 1
ATOM 791 C C . ILE A 1 107 ? 13.704 0.847 4.574 1.00 77.38 107 ILE A C 1
ATOM 793 O O . ILE A 1 107 ? 13.317 0.974 3.415 1.00 77.38 107 ILE A O 1
ATOM 797 N N . GLU A 1 108 ? 12.956 1.250 5.602 1.00 84.25 108 GLU A N 1
ATOM 798 C CA . GLU A 1 108 ? 11.617 1.849 5.451 1.00 84.25 108 GLU A CA 1
ATOM 799 C C . GLU A 1 108 ? 11.655 3.270 4.870 1.00 84.25 108 GLU A C 1
ATOM 801 O O . GLU A 1 108 ? 10.654 3.789 4.366 1.00 84.25 108 GLU A O 1
ATOM 806 N N . GLY A 1 109 ? 12.827 3.908 4.936 1.00 77.81 109 GLY A N 1
ATOM 807 C CA . GLY A 1 109 ? 13.104 5.179 4.281 1.00 77.81 109 GLY A CA 1
ATOM 808 C C . GLY A 1 109 ? 13.413 5.051 2.786 1.00 77.81 109 GLY A C 1
ATOM 809 O O . GLY A 1 109 ? 13.405 6.072 2.094 1.00 77.81 109 GLY A O 1
ATOM 810 N N . LEU A 1 110 ? 13.681 3.840 2.274 1.00 79.25 110 LEU A N 1
ATOM 811 C CA . LEU A 1 110 ? 14.070 3.641 0.878 1.00 79.25 110 LEU A CA 1
ATOM 812 C C . LEU A 1 110 ? 12.894 3.870 -0.067 1.00 79.25 110 LEU A C 1
ATOM 814 O O . LEU A 1 110 ? 11.812 3.305 0.093 1.00 79.25 110 LEU A O 1
ATOM 818 N N . ARG A 1 111 ? 13.154 4.671 -1.101 1.00 83.50 111 ARG A N 1
ATOM 819 C CA . ARG A 1 111 ? 12.231 4.921 -2.202 1.00 83.50 111 ARG A CA 1
ATOM 820 C C . ARG A 1 111 ? 12.747 4.239 -3.467 1.00 83.50 111 ARG A C 1
ATOM 822 O O . ARG A 1 111 ? 13.900 4.422 -3.851 1.00 83.50 111 ARG A O 1
ATOM 829 N N . VAL A 1 112 ? 11.878 3.470 -4.104 1.00 76.50 112 VAL A N 1
ATOM 830 C CA . VAL A 1 112 ? 12.086 2.770 -5.363 1.00 76.50 112 VAL A CA 1
ATOM 831 C C . VAL A 1 112 ? 11.549 3.626 -6.507 1.00 76.50 112 VAL A C 1
ATOM 833 O O . VAL A 1 112 ? 10.409 4.080 -6.478 1.00 76.50 112 VAL A O 1
ATOM 836 N N . GLY A 1 113 ? 12.393 3.859 -7.505 1.00 69.38 113 GLY A N 1
ATOM 837 C CA . GLY A 1 113 ? 12.078 4.514 -8.773 1.00 69.38 113 GLY A CA 1
ATOM 838 C C . GLY A 1 113 ? 12.864 3.844 -9.903 1.00 69.38 113 GLY A C 1
ATOM 839 O O . GLY A 1 113 ? 13.425 2.769 -9.703 1.00 69.38 113 GLY A O 1
ATOM 840 N N . GLU A 1 114 ? 12.967 4.488 -11.065 1.00 56.06 114 GLU A N 1
ATOM 841 C CA . GLU A 1 114 ? 13.529 3.888 -12.293 1.00 56.06 114 GLU A CA 1
ATOM 842 C C . GLU A 1 114 ? 14.996 3.409 -12.185 1.00 56.06 114 GLU A C 1
ATOM 844 O O . GLU A 1 114 ? 15.411 2.559 -12.963 1.00 56.06 114 GLU A O 1
ATOM 849 N N . ASN A 1 115 ? 15.768 3.894 -11.200 1.00 53.06 115 ASN A N 1
ATO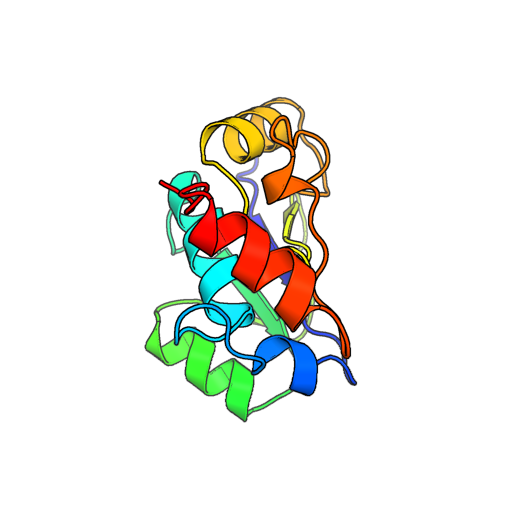M 850 C CA . ASN A 1 115 ? 17.176 3.520 -10.963 1.00 53.06 115 ASN A CA 1
ATOM 851 C C . ASN A 1 115 ? 17.420 2.839 -9.596 1.00 53.06 115 ASN A C 1
ATOM 853 O O . ASN A 1 115 ? 18.551 2.802 -9.109 1.00 53.06 115 ASN A O 1
AT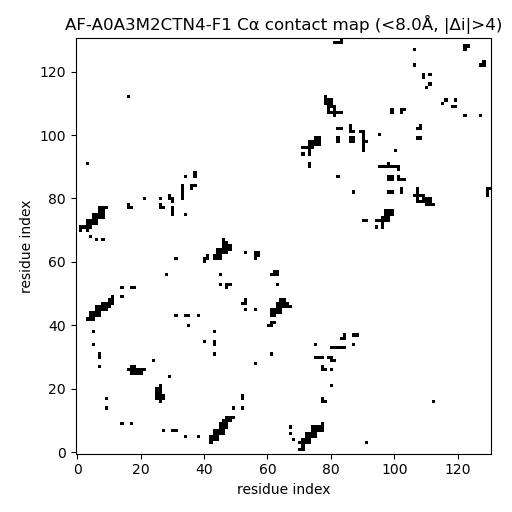OM 857 N N . ALA A 1 116 ? 16.374 2.351 -8.924 1.00 52.84 116 ALA A N 1
ATOM 858 C CA . ALA A 1 116 ? 16.443 1.962 -7.512 1.00 52.84 116 ALA A CA 1
ATOM 859 C C . ALA A 1 116 ? 16.804 0.495 -7.226 1.00 52.84 116 ALA A C 1
ATOM 861 O O . ALA A 1 116 ? 16.892 0.111 -6.058 1.00 52.84 116 ALA A O 1
ATOM 862 N N . ASP A 1 117 ? 17.078 -0.306 -8.254 1.00 56.25 117 ASP A N 1
ATOM 863 C CA . ASP A 1 117 ? 17.434 -1.715 -8.073 1.00 56.25 117 ASP A CA 1
ATOM 864 C C . ASP A 1 117 ? 18.720 -1.890 -7.250 1.00 56.25 117 ASP A C 1
ATOM 866 O O . ASP A 1 117 ? 18.787 -2.784 -6.414 1.00 56.25 117 ASP A O 1
ATOM 870 N N . ALA A 1 118 ? 19.719 -1.010 -7.390 1.00 57.66 118 ALA A N 1
ATOM 871 C CA . ALA A 1 118 ? 20.999 -1.164 -6.689 1.00 57.66 118 ALA A CA 1
ATOM 872 C C . A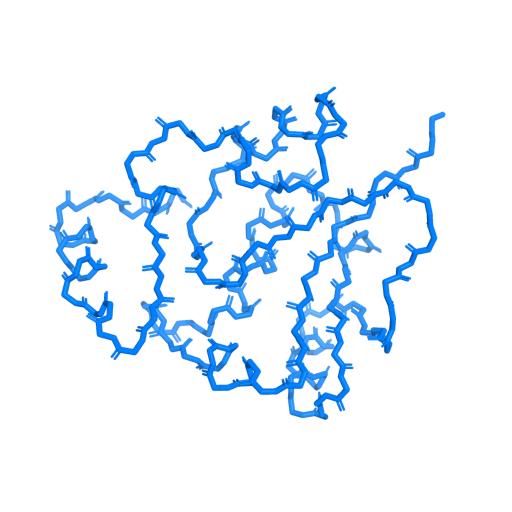LA A 1 118 ? 20.880 -1.000 -5.162 1.00 57.66 118 ALA A C 1
ATOM 874 O O . ALA A 1 118 ? 21.364 -1.847 -4.416 1.00 57.66 118 ALA A O 1
ATOM 875 N N . ALA A 1 119 ? 20.198 0.049 -4.689 1.00 58.03 119 ALA A N 1
ATOM 876 C CA . ALA A 1 119 ? 20.041 0.318 -3.255 1.00 58.03 119 ALA A CA 1
ATOM 877 C C . ALA A 1 119 ? 19.151 -0.728 -2.563 1.00 58.03 119 ALA A C 1
ATOM 879 O O . ALA A 1 119 ? 19.360 -1.072 -1.400 1.00 58.03 119 ALA A O 1
ATOM 880 N N . LEU A 1 120 ? 18.171 -1.260 -3.296 1.00 64.56 120 LEU A N 1
ATOM 881 C CA . LEU A 1 120 ? 17.241 -2.269 -2.809 1.00 64.56 120 LEU A CA 1
ATOM 882 C C . LEU A 1 120 ? 17.867 -3.669 -2.789 1.00 64.56 120 LEU A C 1
ATOM 884 O O . LEU A 1 120 ? 17.739 -4.383 -1.796 1.00 64.56 120 LEU A O 1
ATOM 888 N N . VAL A 1 121 ? 18.592 -4.038 -3.854 1.00 59.25 121 VAL A N 1
ATOM 889 C CA . VAL A 1 121 ? 19.396 -5.267 -3.921 1.00 59.25 121 VAL A CA 1
ATOM 890 C C . VAL A 1 121 ? 20.477 -5.244 -2.848 1.00 59.25 121 VAL A C 1
ATOM 892 O O . VAL A 1 121 ? 20.681 -6.256 -2.188 1.00 59.25 121 VAL A O 1
ATOM 895 N N . GLU A 1 122 ? 21.124 -4.103 -2.605 1.00 58.53 122 GLU A N 1
ATOM 896 C CA . GLU A 1 122 ? 22.121 -3.962 -1.544 1.00 58.53 122 GLU A CA 1
ATOM 897 C C . GLU A 1 122 ? 21.506 -4.084 -0.142 1.00 58.53 122 GLU A C 1
ATOM 899 O O . GLU A 1 122 ? 22.050 -4.796 0.703 1.00 58.53 122 GLU A O 1
ATOM 904 N N . ALA A 1 123 ? 20.355 -3.454 0.117 1.00 62.44 123 ALA A N 1
ATOM 905 C CA . ALA A 1 123 ? 19.665 -3.575 1.401 1.00 62.44 123 ALA A CA 1
ATOM 906 C C . ALA A 1 123 ? 19.228 -5.023 1.684 1.00 62.44 123 ALA A C 1
ATOM 908 O O . ALA A 1 123 ? 19.452 -5.542 2.779 1.00 62.44 123 ALA A O 1
ATOM 909 N N . VAL A 1 124 ? 18.684 -5.714 0.680 1.00 59.19 124 VAL A N 1
ATOM 910 C CA . VAL A 1 124 ? 18.284 -7.122 0.803 1.00 59.19 124 VAL A CA 1
ATOM 911 C C . VAL A 1 124 ? 19.498 -8.048 0.917 1.00 59.19 124 VAL A C 1
ATOM 913 O O . VAL A 1 124 ? 19.497 -8.942 1.760 1.00 59.19 124 VAL A O 1
ATOM 916 N N . ALA A 1 125 ? 20.563 -7.819 0.141 1.00 52.50 125 ALA A N 1
ATOM 917 C CA . ALA A 1 125 ? 21.814 -8.577 0.237 1.00 52.50 125 ALA A CA 1
ATOM 918 C C . ALA A 1 125 ? 22.495 -8.425 1.609 1.00 52.50 125 ALA A C 1
ATOM 920 O O . ALA A 1 125 ? 23.196 -9.331 2.053 1.00 52.50 125 ALA A O 1
ATOM 921 N N . ARG A 1 126 ? 22.252 -7.310 2.310 1.00 56.00 126 ARG A N 1
ATOM 922 C CA . ARG A 1 126 ? 22.683 -7.078 3.700 1.00 56.00 126 ARG A CA 1
ATOM 923 C C . ARG A 1 126 ? 21.769 -7.730 4.749 1.00 56.00 126 ARG A C 1
ATOM 925 O O . ARG A 1 126 ? 21.982 -7.519 5.939 1.00 56.00 126 ARG A O 1
ATOM 932 N N . GLY A 1 127 ? 20.770 -8.514 4.339 1.00 51.53 127 GLY A N 1
ATOM 933 C CA . GLY A 1 127 ? 19.867 -9.226 5.246 1.00 51.53 127 GLY A CA 1
ATOM 934 C C . GLY A 1 127 ? 18.812 -8.337 5.903 1.00 51.53 127 GLY A C 1
ATOM 935 O O . GLY A 1 127 ? 18.197 -8.754 6.877 1.00 51.53 127 GLY A O 1
ATOM 936 N N . LEU A 1 128 ? 18.577 -7.130 5.378 1.00 58.22 128 LEU A N 1
ATOM 937 C CA . LEU A 1 128 ? 17.586 -6.189 5.908 1.00 58.22 128 LEU A CA 1
ATOM 938 C C . LEU A 1 128 ? 16.170 -6.482 5.390 1.00 58.22 128 LEU A C 1
ATOM 940 O O . LEU A 1 128 ? 15.359 -5.568 5.316 1.00 58.22 128 LEU A O 1
ATOM 944 N N . ALA A 1 129 ? 15.871 -7.718 4.979 1.00 51.16 129 ALA A N 1
ATOM 945 C CA . ALA A 1 129 ? 14.549 -8.059 4.462 1.00 51.16 129 ALA A CA 1
ATOM 946 C C . ALA A 1 129 ? 13.460 -7.659 5.478 1.00 51.16 129 ALA A C 1
ATOM 948 O O . ALA A 1 129 ? 13.668 -7.840 6.680 1.00 51.16 129 ALA A O 1
ATOM 949 N N . PRO A 1 130 ? 12.326 -7.096 5.022 1.00 48.16 130 PRO A N 1
ATOM 950 C CA . PRO A 1 130 ? 11.215 -6.812 5.919 1.00 48.16 130 PRO A CA 1
ATOM 951 C C . PRO A 1 130 ? 10.762 -8.124 6.563 1.00 48.16 130 PRO A C 1
ATOM 953 O O . PRO A 1 130 ? 10.691 -9.134 5.861 1.00 48.16 130 PRO A O 1
ATOM 956 N N . ASP A 1 131 ? 10.461 -8.076 7.864 1.00 52.72 131 ASP A N 1
ATOM 957 C CA . ASP A 1 131 ? 9.934 -9.202 8.657 1.00 52.72 131 ASP A CA 1
ATOM 958 C C . ASP A 1 131 ? 8.980 -10.120 7.877 1.00 52.72 131 ASP A C 1
ATOM 960 O O . ASP A 1 131 ? 8.083 -9.567 7.181 1.00 52.72 131 ASP A O 1
#

Sequence (131 aa):
MTATTGVIPIPDGDEALAQLRVLGAPMALWAVNNLRRALPIERIVVVTRDDAIGRMARLNGVRVLDAAPDGAVIRHDLARPFLSRAALVRALDAGAEDAHAHADTPIEGLRVGENADAALVEAVARGLAPD

Nearest PDB structures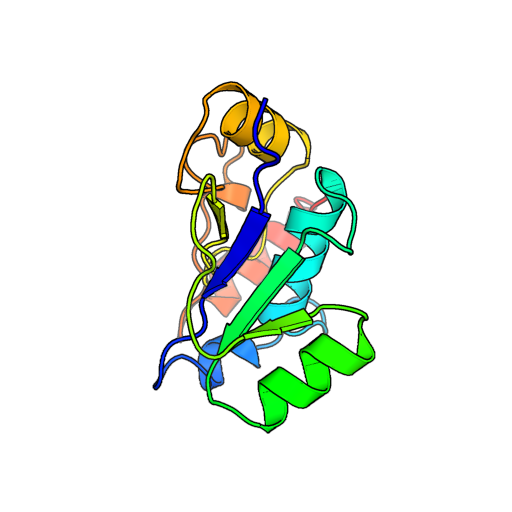 (foldseek):
  6ifi-assembly1_B  TM=7.775E-01  e=8.960E-04  Vibrio cholerae
  1ezi-assembly1_B  TM=7.732E-01  e=1.101E-02  Neisseria meningitidis
  6ifi-assembly1_A  TM=7.233E-01  e=6.579E-03  Vibrio cholerae
  2xme-assembly2_D  TM=5.959E-01  e=2.094E-02  Archaeoglobus fulgidus
  2xme-assembly6_K  TM=5.979E-01  e=3.284E-02  Archaeoglobus fulgidus

pLDDT: mean 85.4, std 13.57, range [48.16, 97.69]

Secondary structure (DSSP, 8-state):
-PPPEEEEE--TT-HHHHH-EETTEEHHHHHHHHHHTTS-GGGEEEE---HHHHHHHHHTT-EEESSPPSSSEEE--TT-----HHHHHHHHHTT-SBGGGG--STTTT----TTTHHHHHHHHHTT----

Mean predicted aligned error: 5.64 Å

Radius of gyration: 13.99 Å; Cα contacts (8 Å, |Δi|>4): 232; chains: 1; bounding box: 37×22×32 Å

Solvent-accessible surface area (backbone atoms only — not comparable to full-atom values): 7384 Å² total; per-residue (Å²): 131,87,75,63,31,39,34,38,67,41,57,95,87,41,61,66,58,38,60,38,66,57,98,88,39,32,20,49,55,32,43,50,54,36,47,51,62,70,40,62,56,91,42,33,34,38,26,40,84,51,66,70,59,44,51,54,38,45,77,72,64,29,46,68,32,83,56,82,78,87,76,55,50,28,32,42,60,53,43,34,56,38,56,57,44,68,24,39,44,52,15,58,75,70,67,36,55,42,36,64,81,41,52,84,50,78,64,35,67,43,67,53,59,101,80,30,63,63,67,50,52,50,42,44,74,70,68,61,60,78,132

Foldseek 3Di:
DDDAAEEEEQEPPCVCQQQDDDPRDGLVVLSQVQCVLADPQARYEYADPDPVSCVVCVVVVHHYHVDDDDDQYAYEDSQQSDDASVLQVVCVVVSHNYSLPRPDDPSSVDGHDPPRPVVSVVCVVVVVDHD